Protein AF-A0A813ENT8-F1 (afdb_monomer_lite)

Structure (mmCIF, N/CA/C/O backbone):
data_AF-A0A813ENT8-F1
#
_entry.id   AF-A0A813ENT8-F1
#
loop_
_atom_site.group_PDB
_atom_site.id
_atom_site.type_symbol
_atom_site.label_atom_id
_atom_site.label_alt_id
_atom_site.label_comp_id
_atom_site.label_asym_id
_atom_site.label_entity_id
_atom_site.label_seq_id
_atom_site.pdbx_PDB_ins_code
_atom_site.Cartn_x
_atom_site.Cartn_y
_atom_site.Cartn_z
_atom_site.occupancy
_atom_site.B_iso_or_equiv
_atom_site.auth_seq_id
_atom_site.auth_comp_id
_atom_site.auth_asym_id
_atom_site.auth_atom_id
_atom_site.pdbx_PDB_model_num
ATOM 1 N N . ALA A 1 1 ? 13.286 4.209 -12.379 1.00 74.19 1 ALA A N 1
ATOM 2 C CA . ALA A 1 1 ? 12.098 4.981 -12.822 1.00 74.19 1 ALA A CA 1
ATOM 3 C C . ALA A 1 1 ? 10.956 4.932 -11.799 1.00 74.19 1 ALA A C 1
ATOM 5 O O . ALA A 1 1 ? 10.455 5.987 -11.416 1.00 74.19 1 ALA A O 1
ATOM 6 N N . ILE A 1 2 ? 10.586 3.743 -11.309 1.00 80.00 2 ILE A N 1
ATOM 7 C CA . ILE A 1 2 ? 9.548 3.552 -10.280 1.00 80.00 2 ILE A CA 1
ATOM 8 C C . ILE A 1 2 ? 9.863 4.266 -8.949 1.00 80.00 2 ILE A C 1
ATOM 10 O O . ILE A 1 2 ? 9.024 5.029 -8.482 1.00 80.00 2 ILE A O 1
ATOM 14 N N . SER A 1 3 ? 11.089 4.196 -8.416 1.00 81.56 3 SER A N 1
ATOM 15 C CA . SER A 1 3 ? 11.453 4.912 -7.169 1.00 81.56 3 SER A CA 1
ATOM 16 C C . SER A 1 3 ? 11.358 6.445 -7.280 1.00 81.56 3 SER A C 1
ATOM 18 O O . SER A 1 3 ? 11.171 7.156 -6.298 1.00 81.56 3 SER A O 1
ATOM 20 N N . ALA A 1 4 ? 11.456 7.002 -8.493 1.00 84.25 4 ALA A N 1
ATOM 21 C CA . ALA A 1 4 ? 11.207 8.430 -8.711 1.00 84.25 4 ALA A CA 1
ATOM 22 C C . ALA A 1 4 ? 9.701 8.756 -8.702 1.00 84.25 4 ALA A C 1
ATOM 24 O O . ALA A 1 4 ? 9.309 9.866 -8.343 1.00 84.25 4 ALA A O 1
ATOM 25 N N . CYS A 1 5 ? 8.854 7.802 -9.100 1.00 84.88 5 CYS A N 1
ATOM 26 C CA . CYS A 1 5 ? 7.401 7.927 -9.006 1.00 84.88 5 CYS A CA 1
ATOM 27 C C . CYS A 1 5 ? 6.928 7.798 -7.557 1.00 84.88 5 CYS A C 1
ATOM 29 O O . CYS A 1 5 ? 6.078 8.581 -7.149 1.00 84.88 5 CYS A O 1
ATOM 31 N N . GLU A 1 6 ? 7.547 6.918 -6.773 1.00 84.75 6 GLU A N 1
ATOM 32 C CA . GLU A 1 6 ? 7.376 6.828 -5.319 1.00 84.75 6 GLU A CA 1
ATOM 33 C C . GLU A 1 6 ? 7.675 8.170 -4.635 1.00 84.75 6 GLU A C 1
ATOM 35 O O . GLU A 1 6 ? 6.824 8.732 -3.944 1.00 84.75 6 GLU A O 1
ATOM 40 N N . LYS A 1 7 ? 8.858 8.756 -4.871 1.00 84.62 7 LYS A N 1
ATOM 41 C CA . LYS A 1 7 ? 9.228 10.058 -4.285 1.00 84.62 7 LYS A CA 1
ATOM 42 C C . LYS A 1 7 ? 8.289 11.186 -4.711 1.00 84.62 7 LYS A C 1
ATOM 44 O O . LYS A 1 7 ? 7.938 12.019 -3.884 1.00 84.62 7 LYS A O 1
ATOM 49 N N . GLY A 1 8 ? 7.857 11.185 -5.972 1.00 84.88 8 GLY A N 1
ATOM 50 C CA . GLY A 1 8 ? 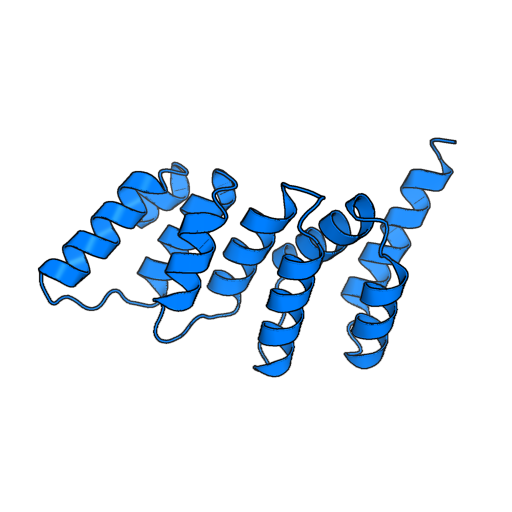6.954 12.199 -6.519 1.00 84.88 8 GLY A CA 1
ATOM 51 C C . GLY A 1 8 ? 5.459 11.947 -6.289 1.00 84.88 8 GLY A C 1
ATOM 52 O O . GLY A 1 8 ? 4.653 12.734 -6.788 1.00 84.88 8 GLY A O 1
ATOM 53 N N . GLY A 1 9 ? 5.070 10.849 -5.627 1.00 83.88 9 GLY A N 1
ATOM 54 C CA . GLY A 1 9 ? 3.664 10.442 -5.502 1.00 83.88 9 GLY A CA 1
ATOM 55 C C . GLY A 1 9 ? 2.956 10.351 -6.860 1.00 83.88 9 GLY A C 1
ATOM 56 O O . GLY A 1 9 ? 1.831 10.824 -7.013 1.00 83.88 9 GLY A O 1
ATOM 57 N N . ARG A 1 10 ? 3.645 9.853 -7.894 1.00 88.75 10 ARG A N 1
ATOM 58 C CA . ARG A 1 10 ? 3.116 9.727 -9.263 1.00 88.75 10 ARG A CA 1
ATOM 59 C C . ARG A 1 10 ? 2.589 8.314 -9.500 1.00 88.75 10 ARG A C 1
ATOM 61 O O . ARG A 1 10 ? 3.159 7.581 -10.307 1.00 88.75 10 ARG A O 1
ATOM 68 N N . TRP A 1 11 ? 1.518 7.946 -8.800 1.00 86.38 11 TRP A N 1
ATOM 69 C CA . TRP A 1 11 ? 0.930 6.603 -8.867 1.00 86.38 11 TRP A CA 1
ATOM 70 C C . TRP A 1 11 ? 0.517 6.197 -10.288 1.00 86.38 11 TRP A C 1
ATOM 72 O O . TRP A 1 11 ? 0.844 5.095 -10.700 1.00 86.38 11 TRP A O 1
ATOM 82 N N . VAL A 1 12 ? -0.077 7.103 -11.081 1.00 89.56 12 VAL A N 1
ATOM 83 C CA . VAL A 1 12 ? -0.484 6.814 -12.475 1.00 89.56 12 VAL A CA 1
ATOM 84 C C . VAL A 1 12 ? 0.708 6.326 -13.293 1.00 89.56 12 VAL A C 1
ATOM 86 O O . VAL A 1 12 ? 0.639 5.317 -13.979 1.00 89.56 12 VAL A O 1
ATOM 89 N N . ARG A 1 13 ? 1.845 7.020 -13.169 1.00 89.25 13 ARG A N 1
ATOM 90 C CA . ARG A 1 13 ? 3.070 6.654 -13.884 1.00 89.25 13 ARG A CA 1
ATOM 91 C C . ARG A 1 13 ? 3.71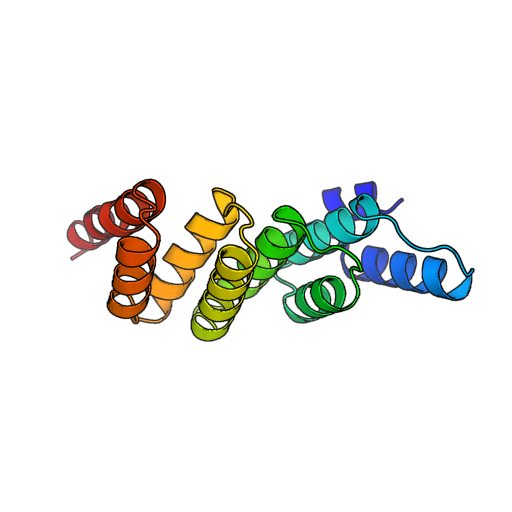2 5.393 -13.313 1.00 89.25 13 ARG A C 1
ATOM 93 O O . ARG A 1 13 ? 4.352 4.671 -14.063 1.00 89.25 13 ARG A O 1
ATOM 100 N N . ALA A 1 14 ? 3.575 5.141 -12.011 1.00 88.06 14 ALA A N 1
ATOM 101 C CA . ALA A 1 14 ? 4.035 3.895 -11.406 1.00 88.06 14 ALA A CA 1
ATOM 102 C C . ALA A 1 14 ? 3.230 2.692 -11.931 1.00 88.06 14 ALA A C 1
ATOM 104 O O . ALA A 1 14 ? 3.840 1.703 -12.319 1.00 88.06 14 ALA A O 1
ATOM 105 N N . MET A 1 15 ? 1.904 2.824 -12.043 1.00 87.31 15 MET A N 1
ATOM 106 C CA . MET A 1 15 ? 1.015 1.822 -12.642 1.00 87.31 15 MET A CA 1
ATOM 107 C C . MET A 1 15 ? 1.329 1.584 -14.118 1.00 87.31 15 MET A C 1
ATOM 109 O O . MET A 1 15 ? 1.574 0.452 -14.504 1.00 87.31 15 MET A O 1
ATOM 113 N N . SER A 1 16 ? 1.455 2.640 -14.931 1.00 89.62 16 SER A N 1
ATOM 114 C CA . SER A 1 16 ? 1.816 2.464 -16.346 1.00 89.62 16 SER A CA 1
ATOM 115 C C . SER A 1 16 ? 3.167 1.765 -16.532 1.00 89.62 16 SER A C 1
ATOM 117 O O . SER A 1 16 ? 3.348 1.029 -17.496 1.00 89.62 16 SER A O 1
ATOM 119 N N . LEU A 1 17 ? 4.122 1.989 -15.620 1.00 88.19 17 LEU A N 1
ATOM 120 C CA . LEU A 1 17 ? 5.406 1.284 -15.635 1.00 88.19 17 LEU A CA 1
ATOM 121 C C . LEU A 1 17 ? 5.263 -0.185 -15.214 1.00 88.19 17 LEU A C 1
ATOM 123 O O . LEU A 1 17 ? 5.957 -1.023 -15.778 1.00 88.19 17 LEU A O 1
ATOM 127 N N . LEU A 1 18 ? 4.390 -0.502 -14.251 1.00 86.44 18 LEU A N 1
ATOM 128 C CA . LEU A 1 18 ? 4.067 -1.886 -13.885 1.00 86.44 18 LEU A CA 1
ATOM 129 C C . LEU A 1 18 ? 3.424 -2.634 -15.055 1.00 86.44 18 LEU A C 1
ATOM 131 O O . LEU A 1 18 ? 3.874 -3.729 -15.393 1.00 86.44 18 LEU A O 1
ATOM 135 N N . ASP A 1 19 ? 2.447 -2.013 -15.716 1.00 87.69 19 ASP A N 1
ATOM 136 C CA . ASP A 1 19 ? 1.797 -2.587 -16.893 1.00 87.69 19 ASP A CA 1
ATOM 137 C C . ASP A 1 19 ? 2.821 -2.828 -18.003 1.00 87.69 19 ASP A C 1
ATOM 139 O O . ASP A 1 19 ? 2.897 -3.923 -18.553 1.00 87.69 19 ASP A O 1
ATOM 143 N N . GLU A 1 20 ? 3.659 -1.832 -18.311 1.00 89.31 20 GLU A N 1
ATOM 144 C CA . GLU A 1 20 ? 4.695 -1.946 -19.343 1.00 89.31 20 GLU A CA 1
ATOM 145 C C . GLU A 1 20 ? 5.669 -3.102 -19.067 1.00 89.31 20 GLU A C 1
ATOM 147 O O . GLU A 1 20 ? 6.064 -3.805 -20.001 1.00 89.31 20 GLU A O 1
ATOM 152 N N . LEU A 1 21 ? 6.044 -3.325 -17.803 1.00 85.50 21 LEU A N 1
ATOM 153 C CA . LEU A 1 21 ? 6.864 -4.474 -17.413 1.00 85.50 21 LEU A CA 1
ATOM 154 C C . LEU A 1 21 ? 6.135 -5.792 -17.707 1.00 85.50 21 LEU A C 1
ATOM 156 O O . LEU A 1 21 ? 6.718 -6.668 -18.350 1.00 85.50 21 LEU A O 1
ATOM 160 N N . GLY A 1 22 ? 4.849 -5.885 -17.355 1.00 82.88 22 GLY A N 1
ATOM 161 C CA . GLY A 1 22 ? 4.002 -7.036 -17.676 1.00 82.88 22 GLY A CA 1
ATOM 162 C C . GLY A 1 22 ? 3.900 -7.305 -19.182 1.00 82.88 22 GLY A C 1
ATOM 163 O O . GLY A 1 22 ? 4.141 -8.428 -19.625 1.00 82.88 22 GLY A O 1
ATOM 164 N N . TRP A 1 23 ? 3.646 -6.270 -19.991 1.00 86.19 23 TRP A N 1
ATOM 165 C CA . TRP A 1 23 ? 3.586 -6.373 -21.459 1.00 86.19 23 TRP A CA 1
ATOM 166 C C . TRP A 1 23 ? 4.911 -6.816 -22.086 1.00 86.19 23 TRP A C 1
ATOM 168 O O . TRP A 1 23 ? 4.917 -7.514 -23.099 1.00 86.19 23 TRP A O 1
ATOM 178 N N . ARG A 1 24 ? 6.044 -6.430 -21.490 1.00 88.06 24 ARG A N 1
ATOM 179 C CA . ARG A 1 24 ? 7.384 -6.849 -21.930 1.00 88.06 24 ARG A CA 1
ATOM 180 C C . ARG A 1 24 ? 7.772 -8.249 -21.438 1.00 88.06 24 ARG A C 1
ATOM 182 O O . ARG A 1 24 ? 8.884 -8.688 -21.725 1.00 88.06 24 ARG A O 1
ATOM 189 N N . GLY A 1 25 ? 6.898 -8.935 -20.697 1.00 82.75 25 GLY A N 1
ATOM 190 C CA . GLY A 1 25 ? 7.189 -10.235 -20.085 1.00 82.75 25 GLY A CA 1
ATOM 191 C C . GLY A 1 25 ? 8.226 -10.157 -18.960 1.00 82.75 25 GLY A C 1
ATOM 192 O O . GLY A 1 25 ? 8.839 -11.164 -18.612 1.00 82.75 25 GLY A O 1
ATOM 193 N N . VAL A 1 26 ? 8.456 -8.963 -18.407 1.00 85.25 26 VAL A N 1
ATOM 194 C CA . VAL A 1 26 ? 9.361 -8.750 -17.279 1.00 85.25 26 VAL A CA 1
ATOM 195 C C . VAL A 1 26 ? 8.528 -8.779 -16.009 1.00 85.25 26 VAL A C 1
ATOM 197 O O . VAL A 1 26 ? 7.720 -7.885 -15.773 1.00 85.25 26 VAL A O 1
ATOM 200 N N . HIS A 1 27 ? 8.738 -9.790 -15.171 1.00 80.38 27 HIS A N 1
ATOM 201 C CA . HIS A 1 27 ? 8.076 -9.850 -13.874 1.00 80.38 27 HIS A CA 1
ATOM 202 C C . HIS A 1 27 ? 8.616 -8.746 -12.955 1.00 80.38 27 HIS A C 1
ATOM 204 O O . HIS A 1 27 ? 9.818 -8.744 -12.666 1.00 80.38 27 HIS A O 1
ATOM 210 N N . PRO A 1 28 ? 7.767 -7.805 -12.499 1.00 82.62 28 PRO A N 1
ATOM 211 C CA . PRO A 1 28 ? 8.184 -6.814 -11.524 1.00 82.62 28 PRO A CA 1
ATOM 212 C C . PRO A 1 28 ? 8.545 -7.512 -10.214 1.00 82.62 28 PRO A C 1
ATOM 214 O O . PRO A 1 28 ? 7.857 -8.431 -9.770 1.00 82.62 28 PRO A O 1
ATOM 217 N N . ASP A 1 29 ? 9.632 -7.071 -9.592 1.00 84.56 29 ASP A N 1
ATOM 218 C CA . ASP A 1 29 ? 10.041 -7.572 -8.288 1.00 84.56 29 ASP A CA 1
ATOM 219 C C . ASP A 1 29 ? 9.209 -6.947 -7.155 1.00 84.56 29 ASP A C 1
ATOM 221 O O . ASP A 1 29 ? 8.483 -5.959 -7.326 1.00 84.56 29 ASP A O 1
ATOM 225 N N . THR A 1 30 ? 9.343 -7.506 -5.954 1.00 82.75 30 THR A N 1
ATOM 226 C CA . THR A 1 30 ? 8.659 -7.015 -4.751 1.00 82.75 30 THR A CA 1
ATOM 227 C C . THR A 1 30 ? 8.978 -5.542 -4.468 1.00 82.75 30 THR A C 1
ATOM 229 O O . THR A 1 30 ? 8.116 -4.796 -4.009 1.00 82.75 30 THR A O 1
ATOM 232 N N . ILE A 1 31 ? 10.197 -5.086 -4.784 1.00 85.00 31 ILE A N 1
ATOM 233 C CA . ILE A 1 31 ? 10.620 -3.686 -4.615 1.00 85.00 31 ILE A CA 1
ATOM 234 C C . ILE A 1 31 ? 9.821 -2.765 -5.545 1.00 85.00 31 ILE A C 1
ATOM 236 O O . ILE A 1 31 ? 9.393 -1.683 -5.137 1.00 85.00 31 ILE A O 1
ATOM 240 N N . THR A 1 32 ? 9.591 -3.194 -6.782 1.00 87.06 32 THR A N 1
ATOM 241 C CA . THR A 1 32 ? 8.852 -2.436 -7.788 1.00 87.06 32 THR A CA 1
ATOM 242 C C . THR A 1 32 ? 7.384 -2.263 -7.402 1.00 87.06 32 THR A C 1
ATOM 244 O O . THR A 1 32 ? 6.881 -1.134 -7.431 1.00 87.06 32 THR A O 1
ATOM 247 N N . TYR A 1 33 ? 6.719 -3.335 -6.961 1.00 87.31 33 TYR A N 1
ATOM 248 C CA . TYR A 1 33 ? 5.349 -3.254 -6.441 1.00 87.31 33 TYR A CA 1
ATOM 249 C C . TYR A 1 33 ? 5.262 -2.372 -5.193 1.00 87.31 33 TYR A C 1
ATOM 251 O O . TYR A 1 33 ? 4.383 -1.518 -5.097 1.00 87.31 33 TYR A O 1
ATOM 259 N N . ASN A 1 34 ? 6.223 -2.501 -4.279 1.00 87.12 34 ASN A N 1
ATOM 260 C CA . ASN A 1 34 ? 6.293 -1.689 -3.068 1.00 87.12 34 ASN A CA 1
ATOM 261 C C . ASN A 1 34 ? 6.412 -0.191 -3.355 1.00 87.12 34 ASN A C 1
ATOM 263 O O . ASN A 1 34 ? 5.662 0.614 -2.807 1.00 87.12 34 ASN A O 1
ATOM 267 N N . ALA A 1 35 ? 7.305 0.194 -4.262 1.00 89.00 35 ALA A N 1
ATOM 268 C CA . ALA A 1 35 ? 7.472 1.592 -4.640 1.00 89.00 35 ALA A CA 1
ATOM 269 C C . ALA A 1 35 ? 6.237 2.156 -5.374 1.00 89.00 35 ALA A C 1
ATOM 271 O O . ALA A 1 35 ? 5.921 3.342 -5.234 1.00 89.00 35 ALA A O 1
ATOM 272 N N . ALA A 1 36 ? 5.506 1.326 -6.127 1.00 88.44 36 ALA A N 1
ATOM 273 C CA . ALA A 1 36 ? 4.221 1.715 -6.706 1.00 88.44 36 ALA A CA 1
ATOM 274 C C . ALA A 1 36 ? 3.131 1.880 -5.631 1.00 88.44 36 ALA A C 1
ATOM 276 O O . ALA A 1 36 ? 2.404 2.877 -5.654 1.00 88.44 36 ALA A O 1
ATOM 277 N N . ALA A 1 37 ? 3.065 0.973 -4.652 1.00 87.12 37 ALA A N 1
ATOM 278 C CA . ALA A 1 37 ? 2.126 1.049 -3.534 1.00 87.12 37 ALA A CA 1
ATOM 279 C C . ALA A 1 37 ? 2.357 2.318 -2.693 1.00 87.12 37 ALA A C 1
ATOM 281 O O . ALA A 1 37 ? 1.421 3.085 -2.463 1.00 87.12 37 ALA A O 1
ATOM 282 N N . SER A 1 38 ? 3.609 2.633 -2.345 1.00 86.62 38 SER A N 1
ATOM 283 C CA . SER A 1 38 ? 3.965 3.874 -1.638 1.00 86.62 38 SER A CA 1
ATOM 284 C C . SER A 1 38 ? 3.703 5.143 -2.465 1.00 86.62 38 SER A C 1
ATOM 286 O O . SER A 1 38 ? 3.437 6.216 -1.918 1.00 86.62 38 SER A O 1
ATOM 288 N N . ALA A 1 39 ? 3.733 5.066 -3.803 1.00 88.00 39 ALA A N 1
ATOM 289 C CA . ALA A 1 39 ? 3.289 6.180 -4.645 1.00 88.00 39 ALA A CA 1
ATOM 290 C C . ALA A 1 39 ? 1.769 6.411 -4.536 1.00 88.00 39 ALA A C 1
ATOM 292 O O . ALA A 1 39 ? 1.329 7.564 -4.602 1.00 88.00 39 ALA A O 1
ATOM 293 N N . CYS A 1 40 ? 0.988 5.334 -4.383 1.00 85.88 40 CYS A N 1
ATOM 294 C CA . CYS A 1 40 ? -0.466 5.373 -4.197 1.00 85.88 40 CYS A CA 1
ATOM 295 C C . CYS A 1 40 ? -0.845 5.906 -2.813 1.00 85.88 40 CYS A C 1
ATOM 297 O O . CYS A 1 40 ? -1.735 6.751 -2.718 1.00 85.88 40 CYS A O 1
ATOM 299 N N . GLU A 1 41 ? -0.122 5.486 -1.774 1.00 84.69 41 GLU A N 1
ATOM 300 C CA . GLU A 1 41 ? -0.253 5.980 -0.398 1.00 84.69 41 GLU A CA 1
ATOM 301 C C . GLU A 1 41 ? -0.185 7.514 -0.338 1.00 84.69 41 GLU A C 1
ATOM 303 O O . GLU A 1 41 ? -1.108 8.167 0.145 1.00 84.69 41 GLU A O 1
ATOM 308 N N . LYS A 1 42 ? 0.854 8.115 -0.935 1.00 83.12 42 LYS A N 1
ATOM 309 C CA . LYS A 1 42 ? 1.074 9.577 -0.920 1.00 83.12 42 LYS A CA 1
ATOM 310 C C . LYS A 1 42 ? -0.021 10.397 -1.598 1.00 83.12 42 LYS A C 1
ATOM 312 O O . LYS A 1 42 ? -0.081 11.614 -1.424 1.00 83.12 42 LYS A O 1
ATOM 317 N N . ARG A 1 43 ? -0.831 9.762 -2.442 1.00 82.94 43 ARG A N 1
ATOM 318 C CA . ARG A 1 43 ? -1.966 10.388 -3.129 1.00 82.94 43 ARG A CA 1
ATOM 319 C C . ARG A 1 43 ? -3.302 9.832 -2.653 1.00 82.94 43 ARG A C 1
ATOM 321 O O . ARG A 1 43 ? -4.312 10.139 -3.278 1.00 82.94 43 ARG A O 1
ATOM 328 N N . SER A 1 44 ? -3.301 9.014 -1.600 1.00 80.62 44 SER A N 1
ATOM 329 C CA . SER A 1 44 ? -4.503 8.401 -1.028 1.00 80.62 44 SER A CA 1
ATOM 330 C C . SER A 1 44 ? -5.324 7.611 -2.057 1.00 80.62 44 SER A C 1
ATOM 332 O O . SER A 1 44 ? -6.547 7.536 -1.997 1.00 80.62 44 SER A O 1
ATOM 334 N N . CYS A 1 45 ? -4.650 7.034 -3.054 1.00 84.62 45 CYS A N 1
ATOM 335 C CA . CYS A 1 45 ? -5.289 6.324 -4.157 1.00 84.62 45 CYS A CA 1
ATOM 336 C C . CYS A 1 45 ? -5.465 4.849 -3.792 1.00 84.62 45 CYS A C 1
ATOM 338 O O . CYS A 1 45 ? -4.654 4.000 -4.159 1.00 84.62 45 CYS A O 1
ATOM 340 N N . TRP A 1 46 ? -6.530 4.553 -3.048 1.00 83.31 46 TRP A N 1
ATOM 341 C CA . TRP A 1 46 ? -6.793 3.220 -2.504 1.00 83.31 46 TRP A CA 1
ATOM 342 C C . TRP A 1 46 ? -7.110 2.163 -3.575 1.00 83.31 46 TRP A C 1
ATOM 344 O O . TRP A 1 46 ? -6.685 1.023 -3.429 1.00 83.31 46 TRP A O 1
ATOM 354 N N . LEU A 1 47 ? -7.806 2.524 -4.662 1.00 86.94 47 LEU A N 1
ATOM 355 C CA . LEU A 1 47 ? -8.148 1.591 -5.749 1.00 86.94 47 LEU A CA 1
ATOM 356 C C . LEU A 1 47 ? -6.893 0.978 -6.401 1.00 86.94 47 LEU A C 1
ATOM 358 O O . LEU A 1 47 ? -6.743 -0.241 -6.332 1.00 86.94 47 LEU A O 1
ATOM 362 N N . PRO A 1 48 ? -5.953 1.785 -6.938 1.00 86.31 48 PRO A N 1
ATOM 363 C CA . PRO A 1 48 ? -4.689 1.262 -7.455 1.00 86.31 48 PRO A CA 1
ATOM 364 C C . PRO A 1 48 ? -3.854 0.533 -6.397 1.00 86.31 48 PRO A C 1
ATOM 366 O O . PRO A 1 48 ? -3.169 -0.431 -6.716 1.00 86.31 48 PRO A O 1
ATOM 369 N N . ALA A 1 49 ? -3.904 0.964 -5.131 1.00 85.88 49 ALA A N 1
ATOM 370 C CA . ALA A 1 49 ? -3.156 0.306 -4.061 1.00 85.88 49 ALA A CA 1
ATOM 371 C C . ALA A 1 49 ? -3.664 -1.122 -3.784 1.00 85.88 49 ALA A C 1
ATOM 373 O O . ALA A 1 49 ? -2.858 -2.029 -3.587 1.00 85.88 49 ALA A O 1
ATOM 374 N N . LEU A 1 50 ? -4.985 -1.337 -3.806 1.00 85.69 50 LEU A N 1
ATOM 375 C CA . LEU A 1 50 ? -5.586 -2.671 -3.683 1.00 85.69 50 LEU A CA 1
ATOM 376 C C . LEU A 1 50 ? -5.288 -3.545 -4.898 1.00 85.69 50 LEU A C 1
ATOM 378 O O . LEU A 1 50 ? -5.024 -4.737 -4.754 1.00 85.69 50 LEU A O 1
ATOM 382 N N . GLU A 1 51 ? -5.308 -2.951 -6.088 1.00 87.44 51 GLU A N 1
ATOM 383 C CA . GLU A 1 51 ? -4.957 -3.648 -7.318 1.00 87.44 51 GLU A CA 1
ATOM 384 C C . GLU A 1 51 ? -3.502 -4.134 -7.273 1.00 87.44 51 GLU A C 1
ATOM 386 O O . GLU A 1 51 ? -3.255 -5.324 -7.462 1.00 87.44 51 GLU A O 1
ATOM 391 N N . ILE A 1 52 ? -2.560 -3.265 -6.889 1.00 86.00 52 ILE A N 1
ATOM 392 C CA . ILE A 1 52 ? -1.155 -3.632 -6.652 1.00 86.00 52 ILE A CA 1
ATOM 393 C C . ILE A 1 52 ? -1.043 -4.764 -5.628 1.00 86.00 52 ILE A C 1
ATOM 395 O O . ILE A 1 52 ? -0.294 -5.711 -5.849 1.00 86.00 52 ILE A O 1
ATOM 399 N N . LEU A 1 53 ? -1.800 -4.695 -4.531 1.00 85.19 53 LEU A N 1
ATOM 400 C CA . LEU A 1 53 ? -1.784 -5.723 -3.492 1.00 85.19 53 LEU A CA 1
ATOM 401 C C . LEU A 1 53 ? -2.288 -7.081 -4.002 1.00 85.19 53 LEU A C 1
ATOM 403 O O . LEU A 1 53 ? -1.766 -8.111 -3.590 1.00 85.19 53 LEU A O 1
ATOM 407 N N . SER A 1 54 ? -3.263 -7.086 -4.915 1.00 85.25 54 SER A N 1
ATOM 408 C CA . SER A 1 54 ? -3.781 -8.311 -5.541 1.00 85.25 54 SER A CA 1
ATOM 409 C C . SER A 1 54 ? -2.869 -8.881 -6.632 1.00 85.25 54 SER A C 1
ATOM 411 O O . SER A 1 54 ? -2.855 -10.091 -6.846 1.00 85.25 54 SER A O 1
ATOM 413 N N . GLN A 1 55 ? -2.117 -8.019 -7.322 1.00 83.12 55 GLN A N 1
ATOM 414 C CA . GLN A 1 55 ? -1.206 -8.410 -8.399 1.00 83.12 55 GLN A CA 1
ATOM 415 C C . GLN A 1 55 ? 0.195 -8.777 -7.896 1.00 83.12 55 GLN A C 1
ATOM 417 O O . GLN A 1 55 ? 0.935 -9.462 -8.601 1.00 83.12 55 GLN A O 1
ATOM 422 N N . ALA A 1 56 ? 0.580 -8.319 -6.704 1.00 81.12 56 ALA A N 1
ATOM 423 C CA . ALA A 1 56 ? 1.869 -8.642 -6.116 1.00 81.12 56 ALA A CA 1
ATOM 424 C C . ALA A 1 56 ? 1.937 -10.154 -5.811 1.00 81.12 56 ALA A C 1
ATOM 426 O O . ALA A 1 56 ? 1.111 -10.652 -5.047 1.00 81.12 56 ALA A O 1
ATOM 427 N N . PRO A 1 57 ? 2.919 -10.895 -6.361 1.00 72.81 57 PRO A N 1
ATOM 428 C CA . PRO A 1 57 ? 3.033 -12.338 -6.134 1.00 72.81 57 PRO A CA 1
ATOM 429 C C . PRO A 1 57 ? 3.405 -12.673 -4.681 1.00 72.81 57 PRO A C 1
ATOM 431 O O . PRO A 1 57 ? 3.021 -13.721 -4.172 1.00 72.81 57 PRO A O 1
ATOM 434 N N . GLU A 1 58 ? 4.114 -11.764 -4.005 1.00 76.25 58 GLU A N 1
ATOM 435 C CA . GLU A 1 58 ? 4.463 -11.853 -2.586 1.00 76.25 58 GLU A CA 1
ATOM 436 C C . GLU A 1 58 ? 4.247 -10.484 -1.919 1.00 76.25 58 GLU A C 1
ATOM 438 O O . GLU A 1 58 ? 5.198 -9.705 -1.772 1.00 76.25 58 GLU A O 1
ATOM 443 N N . PRO A 1 59 ? 2.998 -10.137 -1.553 1.00 78.69 59 PRO A N 1
ATOM 444 C CA . PRO A 1 59 ? 2.733 -8.893 -0.850 1.00 78.69 59 PRO A CA 1
ATOM 445 C C . PRO A 1 59 ? 3.387 -8.977 0.527 1.00 78.69 59 PRO A C 1
ATOM 447 O O . PRO A 1 59 ? 3.110 -9.891 1.298 1.00 78.69 59 PRO A O 1
ATOM 450 N N . ASN A 1 60 ? 4.274 -8.036 0.837 1.00 83.06 60 ASN A N 1
ATOM 451 C CA . ASN A 1 60 ? 4.941 -7.985 2.135 1.00 83.06 60 ASN A CA 1
ATOM 452 C C . ASN A 1 60 ? 4.273 -6.958 3.054 1.00 83.06 60 ASN A C 1
ATOM 454 O O . ASN A 1 60 ? 3.337 -6.253 2.666 1.00 83.06 60 ASN A O 1
ATOM 458 N N . SER A 1 61 ? 4.767 -6.856 4.289 1.00 82.19 61 SER A N 1
ATOM 459 C CA . SER A 1 61 ? 4.246 -5.911 5.282 1.00 82.19 61 SER A CA 1
ATOM 460 C C . SER A 1 61 ? 4.205 -4.467 4.771 1.00 82.19 61 SER A C 1
ATOM 462 O O . SER A 1 61 ? 3.310 -3.718 5.153 1.00 82.19 61 SER A O 1
ATOM 464 N N . LEU A 1 62 ? 5.110 -4.076 3.865 1.00 83.75 62 LEU A N 1
ATOM 465 C CA . LEU A 1 62 ? 5.117 -2.742 3.266 1.00 83.75 62 LEU A CA 1
ATOM 466 C C . LEU A 1 62 ? 4.001 -2.564 2.225 1.00 83.75 62 LEU A C 1
ATOM 468 O O . LEU A 1 62 ? 3.342 -1.526 2.225 1.00 83.75 62 LEU A O 1
ATOM 472 N N . THR A 1 63 ? 3.756 -3.563 1.367 1.00 84.56 63 THR A N 1
ATOM 473 C CA . THR A 1 63 ? 2.657 -3.518 0.386 1.00 84.56 63 THR A CA 1
ATOM 474 C C . THR A 1 63 ? 1.307 -3.382 1.095 1.00 84.56 63 THR A C 1
ATOM 476 O O . THR A 1 63 ? 0.490 -2.537 0.725 1.00 84.56 63 THR A O 1
ATOM 479 N N . PHE A 1 64 ? 1.103 -4.165 2.162 1.00 84.62 64 PHE A N 1
ATOM 480 C CA . PHE A 1 64 ? -0.084 -4.065 3.015 1.00 84.62 64 PHE A CA 1
ATOM 481 C C . PHE A 1 64 ? -0.168 -2.715 3.726 1.00 84.62 64 PHE A C 1
ATOM 483 O O . PHE A 1 64 ? -1.229 -2.095 3.708 1.00 84.62 64 PHE A O 1
ATOM 490 N N . ALA A 1 65 ? 0.931 -2.226 4.305 1.00 86.00 65 ALA A N 1
ATOM 491 C CA . ALA A 1 65 ? 0.947 -0.942 5.001 1.00 86.00 65 ALA A CA 1
ATOM 492 C C . ALA A 1 65 ? 0.551 0.224 4.088 1.00 86.00 65 ALA A C 1
ATOM 494 O O . ALA A 1 65 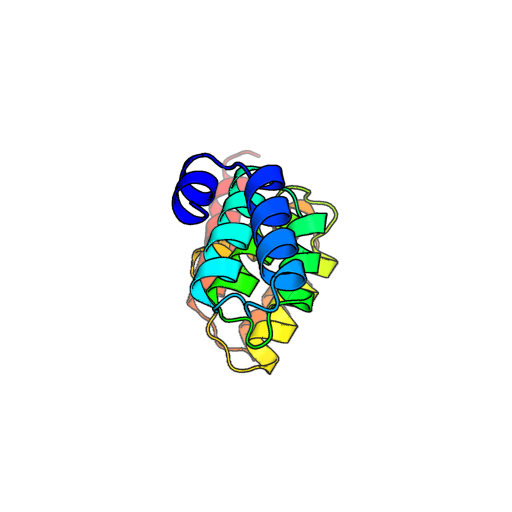? -0.301 1.026 4.465 1.00 86.00 65 ALA A O 1
ATOM 495 N N . ALA A 1 66 ? 1.099 0.278 2.872 1.00 86.31 66 ALA A N 1
ATOM 496 C CA . ALA A 1 66 ? 0.771 1.314 1.899 1.00 86.31 66 ALA A CA 1
ATOM 497 C C . ALA A 1 66 ? -0.703 1.249 1.451 1.00 86.31 66 ALA A C 1
ATOM 499 O O . ALA A 1 66 ? -1.351 2.287 1.304 1.00 86.31 66 ALA A O 1
ATOM 500 N N . ALA A 1 67 ? -1.262 0.044 1.280 1.00 86.69 67 ALA A N 1
ATOM 501 C CA . ALA A 1 67 ? -2.680 -0.132 0.961 1.00 86.69 67 ALA A CA 1
ATOM 502 C C . ALA A 1 67 ? -3.593 0.294 2.125 1.00 86.69 67 ALA A C 1
ATOM 504 O O . ALA A 1 67 ? -4.545 1.045 1.917 1.00 86.69 67 ALA A O 1
ATOM 505 N N . ILE A 1 68 ? -3.272 -0.122 3.353 1.00 84.62 68 ILE A N 1
ATOM 506 C CA . ILE A 1 68 ? -3.981 0.260 4.586 1.00 84.62 68 ILE A CA 1
ATOM 507 C C . ILE A 1 68 ? -3.962 1.785 4.762 1.00 84.62 68 ILE A C 1
ATOM 509 O O . ILE A 1 68 ? -5.013 2.384 4.992 1.00 84.62 68 ILE A O 1
ATOM 513 N N . ALA A 1 69 ? -2.800 2.418 4.590 1.00 84.31 69 ALA A N 1
ATOM 514 C CA . ALA A 1 69 ? -2.635 3.866 4.691 1.00 84.31 69 ALA A CA 1
ATOM 515 C C . ALA A 1 69 ? -3.366 4.629 3.572 1.00 84.31 69 ALA A C 1
ATOM 517 O O . ALA A 1 69 ? -3.951 5.683 3.817 1.00 84.31 69 ALA A O 1
ATOM 518 N N . ALA A 1 70 ? -3.411 4.094 2.347 1.00 84.62 70 ALA A N 1
ATOM 519 C CA . ALA A 1 70 ? -4.210 4.692 1.280 1.00 84.62 70 ALA A CA 1
ATOM 520 C C . ALA A 1 70 ? -5.717 4.650 1.606 1.00 84.62 70 ALA A C 1
ATOM 522 O O . ALA A 1 70 ? -6.422 5.632 1.370 1.00 84.62 70 ALA A O 1
ATOM 523 N N . VAL A 1 71 ? -6.206 3.540 2.177 1.00 83.25 71 VAL A N 1
ATOM 524 C CA . VAL A 1 71 ? -7.627 3.336 2.517 1.00 83.25 71 VAL A CA 1
ATOM 525 C C . VAL A 1 71 ? -8.046 4.120 3.771 1.00 83.25 71 VAL A C 1
ATOM 527 O O . VAL A 1 71 ? -9.190 4.571 3.839 1.00 83.25 71 VAL A O 1
ATOM 530 N N . SER A 1 72 ? -7.153 4.320 4.748 1.00 77.25 72 SER A N 1
ATOM 531 C CA . SER A 1 72 ? -7.476 4.982 6.027 1.00 77.25 72 SER A CA 1
ATOM 532 C C . SER A 1 72 ? -7.828 6.467 5.897 1.00 77.25 72 SER A C 1
ATOM 534 O O . SER A 1 72 ? -8.499 7.028 6.767 1.00 77.25 72 SER A O 1
ATOM 536 N N . THR A 1 73 ? -7.409 7.106 4.803 1.00 74.12 73 THR A N 1
ATOM 537 C CA . THR A 1 73 ? -7.658 8.532 4.549 1.00 74.12 73 THR A CA 1
ATOM 538 C C . THR A 1 73 ? -9.146 8.872 4.438 1.00 74.12 73 THR A C 1
ATOM 540 O O . THR A 1 73 ? -9.587 9.907 4.947 1.00 74.12 73 THR A O 1
ATOM 543 N N . GLU A 1 74 ? -9.947 7.971 3.866 1.00 70.12 74 GLU A N 1
ATOM 544 C CA . GLU A 1 74 ? -11.405 8.066 3.838 1.00 70.12 74 GLU A CA 1
ATOM 545 C C . GLU A 1 74 ? -11.985 7.322 5.0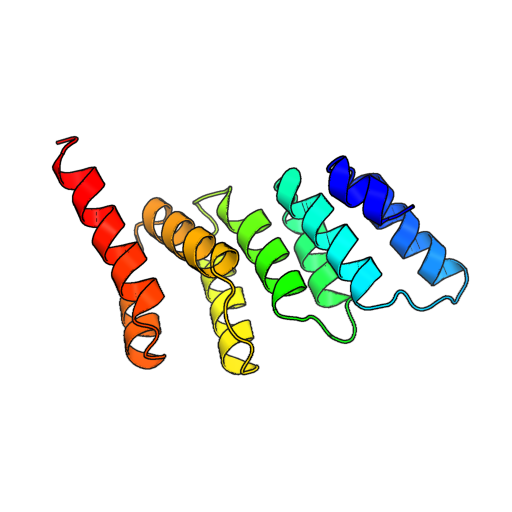54 1.00 70.12 74 GLU A C 1
ATOM 547 O O . GLU A 1 74 ? -12.200 6.110 5.027 1.00 70.12 74 GLU A O 1
ATOM 552 N N . GLY A 1 75 ? -12.281 8.055 6.135 1.00 62.34 75 GLY A N 1
ATOM 553 C CA . GLY A 1 75 ? -12.693 7.491 7.436 1.00 62.34 75 GLY A CA 1
ATOM 554 C C . GLY A 1 75 ? -13.931 6.578 7.429 1.00 62.34 75 GLY A C 1
ATOM 555 O O . GLY A 1 75 ? -14.177 5.853 8.390 1.00 62.34 75 GLY A O 1
ATOM 556 N N . HIS A 1 76 ? -14.702 6.554 6.342 1.00 69.12 76 HIS A N 1
ATOM 557 C CA . HIS A 1 76 ? -15.854 5.664 6.178 1.00 69.12 76 HIS A CA 1
ATOM 558 C C . HIS A 1 76 ? -15.465 4.213 5.838 1.00 69.12 76 HIS A C 1
ATOM 560 O O . HIS A 1 76 ? -16.311 3.324 5.916 1.00 69.12 76 HIS A O 1
ATOM 566 N N . ARG A 1 77 ? -14.200 3.946 5.483 1.00 78.50 77 ARG A N 1
ATOM 567 C CA . ARG A 1 77 ? -13.724 2.633 5.002 1.00 78.50 77 ARG A CA 1
ATOM 568 C C . ARG A 1 77 ? -12.970 1.814 6.048 1.00 78.50 77 ARG A C 1
ATOM 570 O O . ARG A 1 77 ? -12.204 0.919 5.700 1.00 78.50 77 ARG A O 1
ATOM 577 N N . TRP A 1 78 ? -13.212 2.073 7.328 1.00 78.19 78 TRP A N 1
ATOM 578 C CA . TRP A 1 78 ? -12.580 1.362 8.445 1.00 78.19 78 TRP A CA 1
ATOM 579 C C . TRP A 1 78 ? -12.734 -0.167 8.363 1.00 78.19 78 TRP A C 1
ATOM 581 O O . TRP A 1 78 ? -11.813 -0.890 8.723 1.00 78.19 78 TRP A O 1
ATOM 591 N N . ALA A 1 79 ? -13.848 -0.677 7.824 1.00 81.50 79 ALA A N 1
ATOM 592 C CA . ALA A 1 79 ? -14.072 -2.117 7.683 1.00 81.50 79 ALA A CA 1
ATOM 593 C C . ALA A 1 79 ? -13.067 -2.783 6.725 1.00 81.50 79 ALA A C 1
ATOM 595 O O . ALA A 1 79 ? -12.587 -3.880 7.001 1.00 81.50 79 ALA A O 1
ATOM 596 N N . LEU A 1 80 ? -12.705 -2.107 5.627 1.00 83.50 80 LEU A N 1
ATOM 597 C CA . LEU A 1 80 ? -11.680 -2.590 4.695 1.00 83.50 80 LEU A CA 1
ATOM 598 C C . LEU A 1 80 ? -10.286 -2.519 5.319 1.00 83.50 80 LEU A C 1
ATOM 600 O O . LEU A 1 80 ? -9.502 -3.446 5.154 1.00 83.50 80 LEU A O 1
ATOM 604 N N . VAL A 1 81 ? -9.999 -1.451 6.068 1.00 82.88 81 VAL A N 1
ATOM 605 C CA . VAL A 1 81 ? -8.731 -1.282 6.796 1.00 82.88 81 VAL A CA 1
ATOM 606 C C . VAL A 1 81 ? -8.535 -2.414 7.809 1.00 82.88 81 VAL A C 1
ATOM 608 O O . VAL A 1 81 ? -7.492 -3.063 7.808 1.00 82.88 81 VAL A O 1
ATOM 611 N N . LEU A 1 82 ? -9.563 -2.715 8.609 1.00 79.00 82 LEU A N 1
ATOM 612 C CA . LEU A 1 82 ? -9.555 -3.844 9.540 1.00 79.00 82 LEU A CA 1
ATOM 613 C C . LEU A 1 82 ? -9.435 -5.182 8.811 1.00 79.00 82 LEU A C 1
ATOM 615 O O . LEU A 1 82 ? -8.638 -6.018 9.221 1.00 79.00 82 LEU A O 1
ATOM 619 N N . GLY A 1 83 ? -10.176 -5.374 7.716 1.00 83.62 83 GLY A N 1
ATOM 620 C CA . GLY A 1 83 ? -10.067 -6.570 6.882 1.00 83.62 83 GLY A CA 1
ATOM 621 C C . GLY A 1 83 ? -8.628 -6.809 6.422 1.00 83.62 83 GLY A C 1
ATOM 622 O O . GLY A 1 83 ? -8.071 -7.871 6.681 1.00 83.62 83 GLY A O 1
ATOM 623 N N . LEU A 1 84 ? -7.981 -5.791 5.851 1.00 84.19 84 LEU A N 1
ATOM 624 C CA . LEU A 1 84 ? -6.583 -5.873 5.423 1.00 84.19 84 LEU A CA 1
ATOM 625 C C . LEU A 1 84 ? -5.628 -6.140 6.593 1.00 84.19 84 LEU A C 1
ATOM 627 O O . LEU A 1 84 ? -4.759 -7.007 6.490 1.00 84.19 84 LEU A O 1
ATOM 631 N N . LEU A 1 85 ? -5.813 -5.460 7.727 1.00 80.56 85 LEU A N 1
ATOM 632 C CA . LEU A 1 85 ? -4.990 -5.669 8.918 1.00 80.56 85 LEU A CA 1
ATOM 633 C C . LEU A 1 85 ? -5.127 -7.104 9.454 1.00 80.56 85 LEU A C 1
ATOM 635 O O . LEU A 1 85 ? -4.124 -7.759 9.728 1.00 80.56 85 LEU A O 1
ATOM 639 N N . THR A 1 86 ? -6.354 -7.627 9.539 1.00 80.00 86 THR A N 1
ATOM 640 C CA . THR A 1 86 ? -6.598 -9.012 9.970 1.00 80.00 86 THR A CA 1
ATOM 641 C C . THR A 1 86 ? -5.996 -10.026 9.005 1.00 80.00 86 THR A C 1
ATOM 643 O O . THR A 1 86 ? -5.403 -11.002 9.459 1.00 80.00 86 THR A O 1
ATOM 646 N N . THR A 1 87 ? -6.059 -9.780 7.690 1.00 84.06 87 THR A N 1
ATOM 647 C CA . THR A 1 87 ? -5.394 -10.651 6.710 1.00 84.06 87 THR A CA 1
ATOM 648 C C . THR A 1 87 ? -3.877 -10.630 6.872 1.00 84.06 87 THR A C 1
ATOM 650 O O . THR A 1 87 ? -3.255 -11.688 6.869 1.00 84.06 87 THR A O 1
ATOM 653 N N . MET A 1 88 ? -3.277 -9.461 7.110 1.00 82.44 88 MET A N 1
ATOM 654 C CA . MET A 1 88 ? -1.836 -9.331 7.334 1.00 82.44 88 MET A CA 1
ATOM 655 C C . MET A 1 88 ? -1.389 -10.080 8.604 1.00 82.44 88 MET A C 1
ATOM 657 O O . MET A 1 88 ? -0.400 -10.814 8.571 1.00 82.44 88 MET A O 1
ATOM 661 N N . ILE A 1 89 ? -2.159 -9.973 9.692 1.00 76.38 89 ILE A N 1
ATOM 662 C CA . ILE A 1 89 ? -1.909 -10.704 10.947 1.00 76.38 89 ILE A CA 1
ATOM 663 C C . ILE A 1 89 ? -2.102 -12.217 10.752 1.00 76.38 89 ILE A C 1
ATOM 665 O O . ILE A 1 89 ? -1.278 -13.010 11.210 1.00 76.38 89 ILE A O 1
ATOM 669 N N . GLY A 1 90 ? -3.149 -12.633 10.031 1.00 76.38 90 GLY A N 1
ATOM 670 C CA . GLY A 1 90 ? -3.415 -14.040 9.710 1.00 76.38 90 GLY A CA 1
ATOM 671 C C . GLY A 1 90 ? -2.307 -14.684 8.872 1.00 76.38 90 GLY A C 1
ATOM 672 O O . GLY A 1 90 ? -1.982 -15.855 9.066 1.00 76.38 90 GLY A O 1
ATOM 673 N N . LEU A 1 91 ? -1.655 -13.898 8.012 1.00 81.12 91 LEU A N 1
ATOM 674 C CA . LEU A 1 91 ? -0.468 -14.296 7.247 1.00 81.12 91 LEU A CA 1
ATOM 675 C C . LEU A 1 91 ? 0.837 -14.250 8.070 1.00 81.12 91 LEU A C 1
ATOM 677 O O . LEU A 1 91 ? 1.918 -14.441 7.517 1.00 81.12 91 LEU A O 1
ATOM 681 N N . ARG A 1 92 ? 0.755 -14.015 9.390 1.00 77.06 92 ARG A N 1
ATOM 682 C CA . ARG A 1 92 ? 1.890 -13.841 10.317 1.00 77.06 92 ARG A CA 1
ATOM 683 C C . ARG A 1 92 ? 2.868 -12.736 9.912 1.00 77.06 92 ARG A C 1
ATOM 685 O O . ARG A 1 92 ? 4.046 -12.780 10.272 1.00 77.06 92 ARG A O 1
ATOM 692 N N . MET A 1 93 ? 2.388 -11.729 9.189 1.00 77.12 93 MET A N 1
ATOM 693 C CA . MET A 1 93 ? 3.183 -10.553 8.856 1.00 77.12 93 MET A CA 1
ATOM 694 C C . MET A 1 93 ? 3.070 -9.520 9.976 1.00 77.12 93 MET A C 1
ATOM 696 O O . MET A 1 93 ? 1.985 -9.277 10.501 1.00 77.12 93 MET A O 1
ATOM 700 N N . GLN A 1 94 ? 4.196 -8.915 10.357 1.00 70.25 94 GLN A N 1
ATOM 701 C CA . GLN A 1 94 ? 4.198 -7.894 11.402 1.00 70.25 94 GLN A CA 1
ATOM 702 C C . GLN A 1 94 ? 3.608 -6.580 10.872 1.00 70.25 94 GLN A C 1
ATOM 704 O O . GLN A 1 94 ? 4.099 -6.077 9.852 1.00 70.25 94 GLN A O 1
ATOM 709 N N . PRO A 1 95 ? 2.606 -5.999 11.560 1.00 71.25 95 PRO A N 1
ATOM 710 C CA . PRO A 1 95 ? 2.154 -4.648 11.278 1.00 71.25 95 PRO A CA 1
ATOM 711 C C . PRO A 1 95 ? 3.291 -3.651 11.447 1.00 71.25 95 PRO A C 1
ATOM 713 O O . PRO A 1 95 ? 3.987 -3.633 12.461 1.00 71.25 95 PRO A O 1
ATOM 716 N N . THR A 1 96 ? 3.483 -2.800 10.446 1.00 78.06 96 THR A N 1
ATOM 717 C CA . THR A 1 96 ? 4.374 -1.650 10.584 1.00 78.06 96 THR A CA 1
ATOM 718 C C . THR A 1 96 ? 3.689 -0.569 11.418 1.00 78.06 96 THR A C 1
ATOM 720 O O . THR A 1 96 ? 2.457 -0.485 11.445 1.00 78.06 96 THR A O 1
ATOM 723 N N . ALA A 1 97 ? 4.477 0.300 12.057 1.00 74.12 97 ALA A N 1
ATOM 724 C CA . ALA A 1 97 ? 3.957 1.423 12.841 1.00 74.12 97 ALA A CA 1
ATOM 725 C C . ALA A 1 97 ? 2.962 2.293 12.045 1.00 74.12 97 ALA A C 1
ATOM 727 O O . ALA A 1 97 ? 1.950 2.730 12.594 1.00 74.12 97 ALA A O 1
ATOM 728 N N . ASP A 1 98 ? 3.202 2.466 10.742 1.00 75.19 98 ASP A N 1
ATOM 729 C CA . ASP A 1 98 ? 2.332 3.235 9.848 1.00 75.19 98 ASP A CA 1
ATOM 730 C C . ASP A 1 98 ? 0.982 2.542 9.623 1.00 75.19 98 ASP A C 1
ATOM 732 O O . ASP A 1 98 ? -0.066 3.166 9.781 1.00 75.19 98 ASP A O 1
ATOM 736 N N . SER A 1 99 ? 0.984 1.231 9.338 1.00 73.88 99 SER A N 1
ATOM 737 C CA . SER A 1 99 ? -0.250 0.443 9.171 1.00 73.88 99 SER A CA 1
ATOM 738 C C . SER A 1 99 ? -1.099 0.419 10.447 1.00 73.88 99 SER A C 1
ATOM 740 O O . SER A 1 99 ? -2.330 0.510 10.403 1.00 73.88 99 SER A O 1
ATOM 742 N N . SER A 1 100 ? -0.419 0.369 11.591 1.00 72.38 100 SER A N 1
ATOM 743 C CA . SER A 1 100 ? -0.998 0.384 12.925 1.00 72.38 100 SER A CA 1
ATOM 744 C C . SER A 1 100 ? -1.666 1.722 13.249 1.00 72.38 100 SER A C 1
ATOM 746 O O . SER A 1 100 ? -2.825 1.761 13.668 1.00 72.38 100 SER A O 1
ATOM 748 N N . SER A 1 101 ? -0.962 2.825 12.987 1.00 76.81 101 SER A N 1
ATOM 749 C CA . SER A 1 101 ? -1.475 4.188 13.160 1.00 76.81 101 SER A CA 1
ATOM 750 C C . SER A 1 101 ? -2.664 4.473 12.233 1.00 76.81 101 SER A C 1
ATOM 752 O O . SER A 1 101 ? -3.718 4.921 12.685 1.00 76.81 101 SER A O 1
ATOM 754 N N . ALA A 1 102 ? -2.540 4.118 10.950 1.00 78.75 102 ALA A N 1
ATOM 755 C CA . ALA A 1 102 ? -3.595 4.278 9.950 1.00 78.75 102 ALA A CA 1
ATOM 756 C C . ALA A 1 102 ? -4.874 3.505 10.318 1.00 78.75 102 ALA A C 1
ATOM 758 O O . ALA A 1 102 ? -5.988 4.004 10.136 1.00 78.75 102 ALA A O 1
ATOM 759 N N . SER A 1 103 ? -4.720 2.302 10.877 1.00 75.88 103 SER A N 1
ATOM 760 C CA . SER A 1 103 ? -5.845 1.488 11.350 1.00 75.88 103 SER A CA 1
ATOM 761 C C . SER A 1 103 ? -6.543 2.102 12.561 1.00 75.88 103 SER A C 1
ATOM 763 O O . SER A 1 103 ? -7.776 2.123 12.608 1.00 75.88 103 SER A O 1
ATOM 765 N N . ALA A 1 104 ? -5.776 2.648 13.508 1.00 75.00 104 ALA A N 1
ATOM 766 C CA . ALA A 1 104 ? -6.320 3.354 14.664 1.00 75.00 104 ALA A CA 1
ATOM 767 C C . ALA A 1 104 ? -7.123 4.598 14.242 1.00 75.00 104 ALA A C 1
ATOM 769 O O . ALA A 1 104 ? -8.267 4.760 14.670 1.00 75.00 104 ALA A O 1
ATOM 770 N N . GLU A 1 105 ? -6.572 5.419 13.342 1.00 75.06 105 GLU A N 1
ATOM 771 C CA . GLU A 1 105 ? -7.228 6.635 12.846 1.00 75.06 105 GLU A CA 1
ATOM 772 C C . GLU A 1 105 ? -8.532 6.325 12.089 1.00 75.06 105 GLU A C 1
ATOM 774 O O . GLU A 1 105 ? -9.562 6.976 12.302 1.00 75.06 105 GLU A O 1
ATOM 779 N N . ALA A 1 106 ? -8.527 5.298 11.232 1.00 76.75 106 ALA A N 1
ATOM 780 C CA . ALA A 1 106 ? -9.726 4.882 10.506 1.00 76.75 106 ALA A CA 1
ATOM 781 C C . ALA A 1 106 ? -10.833 4.402 11.462 1.00 76.75 106 ALA A C 1
ATOM 783 O O . ALA A 1 106 ? -12.000 4.765 11.292 1.00 76.75 106 ALA A O 1
ATOM 784 N N . CYS A 1 107 ? -10.482 3.633 12.498 1.00 73.25 107 CYS A N 1
ATOM 785 C CA . CYS A 1 107 ? -11.446 3.152 13.495 1.00 73.25 107 CYS A CA 1
ATOM 786 C C . CYS A 1 107 ? -11.984 4.277 14.389 1.00 73.25 107 CYS A C 1
ATOM 788 O O . CYS A 1 107 ? -13.143 4.224 14.812 1.00 73.25 107 CYS A O 1
ATOM 790 N N . GLU A 1 108 ? -11.174 5.307 14.642 1.00 74.75 108 GLU A N 1
ATOM 791 C CA . GLU A 1 108 ? -11.590 6.513 15.353 1.00 74.75 108 GLU A CA 1
ATOM 792 C C . GLU A 1 108 ? -12.677 7.267 14.574 1.00 74.75 108 GLU A C 1
ATOM 794 O O . GLU A 1 108 ? -13.749 7.555 15.114 1.00 74.75 108 GLU A O 1
ATOM 799 N N . LYS A 1 109 ? -12.430 7.512 13.281 1.00 71.31 109 LYS A N 1
ATOM 800 C CA . LYS A 1 109 ? -13.372 8.188 12.374 1.00 71.31 109 LYS A CA 1
ATOM 801 C C . LYS A 1 109 ? -14.632 7.358 12.107 1.00 71.31 109 LYS A C 1
ATOM 803 O O . LYS A 1 109 ? -15.706 7.922 11.918 1.00 71.31 109 LYS A O 1
ATOM 808 N N . GLY A 1 110 ? -14.507 6.030 12.111 1.00 69.62 110 GLY A N 1
ATOM 809 C CA . GLY A 1 110 ? -15.608 5.088 11.901 1.00 69.62 110 GLY A CA 1
ATOM 810 C C . GLY A 1 110 ? -16.501 4.841 13.122 1.00 69.62 110 GLY A C 1
ATOM 811 O O . GLY A 1 110 ? -17.526 4.177 12.987 1.00 69.62 110 GLY A O 1
ATOM 812 N N . GLY A 1 111 ? -16.127 5.326 14.313 1.00 69.94 111 GLY A N 1
ATOM 813 C CA . GLY A 1 111 ? -16.878 5.110 15.559 1.00 69.94 111 GLY A CA 1
ATOM 814 C C . GLY A 1 111 ? -16.860 3.665 16.083 1.00 69.94 111 GLY A C 1
ATOM 815 O O . GLY A 1 111 ? -17.508 3.363 17.081 1.00 69.94 111 GLY A O 1
ATOM 816 N N . GLN A 1 112 ? -16.100 2.771 15.450 1.00 67.75 112 GLN A N 1
ATOM 817 C CA . GLN A 1 112 ? -16.061 1.332 15.737 1.00 67.75 112 GLN A CA 1
ATOM 818 C C . GLN A 1 112 ? -14.776 0.963 16.487 1.00 67.75 112 GLN A C 1
ATOM 820 O O . GLN A 1 112 ? -13.985 0.123 16.063 1.00 67.75 112 GLN A O 1
ATOM 825 N N . ARG A 1 113 ? -14.560 1.631 17.628 1.00 63.38 113 ARG A N 1
ATOM 826 C CA . ARG A 1 113 ? -13.351 1.480 18.461 1.00 63.38 113 ARG A CA 1
ATOM 827 C C . ARG A 1 113 ? -13.296 0.144 19.213 1.00 63.38 113 ARG A C 1
ATOM 829 O O . ARG A 1 113 ? -12.225 -0.436 19.353 1.00 63.38 113 ARG A O 1
ATOM 836 N N . HIS A 1 114 ? -14.445 -0.367 19.657 1.00 63.66 114 HIS A N 1
ATOM 837 C CA . HIS A 1 114 ? -14.523 -1.616 20.428 1.00 63.66 114 HIS A CA 1
ATOM 838 C C . HIS A 1 114 ? -14.061 -2.838 19.623 1.00 63.66 114 HIS A C 1
ATOM 840 O O . HIS A 1 114 ? -13.347 -3.685 20.153 1.00 63.66 114 HIS A O 1
ATOM 846 N N . SER A 1 115 ? -14.414 -2.902 18.337 1.00 66.31 115 SER A N 1
ATOM 847 C CA . SER A 1 115 ? -14.031 -4.011 17.458 1.00 66.31 115 SER A CA 1
ATOM 848 C C . SER A 1 115 ? -12.519 -4.074 17.243 1.00 66.31 115 SER A C 1
ATOM 850 O O . SER A 1 115 ? -11.950 -5.159 17.291 1.00 66.31 115 SER A O 1
ATOM 852 N N . LEU A 1 116 ? -11.858 -2.920 17.076 1.00 64.81 116 LEU A N 1
ATOM 853 C CA . LEU A 1 116 ? -10.399 -2.853 16.962 1.00 64.81 116 LEU A CA 1
ATOM 854 C C . LEU A 1 116 ? -9.725 -3.272 18.278 1.00 64.81 116 LEU A C 1
ATOM 856 O O . LEU A 1 116 ? -8.821 -4.098 18.255 1.00 64.81 116 LEU A O 1
ATOM 860 N N . LEU A 1 117 ? -10.186 -2.762 19.426 1.00 63.66 117 LEU A N 1
ATOM 861 C CA . LEU A 1 117 ? -9.620 -3.118 20.733 1.00 63.66 117 LEU A CA 1
ATOM 862 C C . LEU A 1 117 ? -9.751 -4.617 21.037 1.00 63.66 117 LEU A C 1
ATOM 864 O O . LEU A 1 117 ? -8.785 -5.220 21.494 1.00 63.66 117 LEU A O 1
ATOM 868 N N . SER A 1 118 ? -10.895 -5.236 20.725 1.00 65.44 118 SER A N 1
ATOM 869 C CA . SER A 1 118 ? -11.080 -6.686 20.889 1.00 65.44 118 SER A CA 1
ATOM 870 C C . SER A 1 118 ? -10.093 -7.493 20.044 1.00 65.44 118 SER A C 1
ATOM 872 O O . SER A 1 118 ? -9.571 -8.498 20.513 1.00 65.44 118 SER A O 1
ATOM 874 N N . LEU A 1 119 ? -9.828 -7.049 18.814 1.00 65.75 119 LEU A N 1
ATOM 875 C CA . LEU A 1 119 ? -8.894 -7.707 17.901 1.00 65.75 119 LEU A CA 1
ATOM 876 C C . LEU A 1 119 ? -7.439 -7.539 18.360 1.00 65.75 119 LEU A C 1
ATOM 878 O O . LEU A 1 119 ? -6.649 -8.469 18.276 1.00 65.75 119 LEU A O 1
ATOM 882 N N . LEU A 1 120 ? -7.087 -6.370 18.897 1.00 63.69 120 LEU A N 1
ATOM 883 C CA . LEU A 1 120 ? -5.737 -6.079 19.389 1.00 63.69 120 LEU A CA 1
ATOM 884 C C . LEU A 1 120 ? -5.398 -6.792 20.700 1.00 63.69 120 LEU A C 1
ATOM 886 O O . LEU A 1 120 ? -4.251 -7.194 20.891 1.00 63.69 120 LEU A O 1
ATOM 890 N N . VAL A 1 121 ? -6.384 -6.965 21.586 1.00 63.31 121 VAL A N 1
ATOM 891 C CA . VAL A 1 121 ? -6.231 -7.756 22.817 1.00 63.31 121 VAL A CA 1
ATOM 892 C C . VAL A 1 121 ? -5.951 -9.223 22.485 1.00 63.31 121 VAL A C 1
ATOM 894 O O . VAL A 1 121 ? -5.094 -9.827 23.124 1.00 63.31 121 VAL A O 1
ATOM 897 N N . ASP A 1 122 ? -6.607 -9.769 21.459 1.00 59.25 122 ASP A N 1
ATOM 898 C CA . ASP A 1 122 ? -6.425 -11.163 21.031 1.00 59.25 122 ASP A CA 1
ATOM 899 C C . ASP A 1 122 ? -5.062 -11.397 2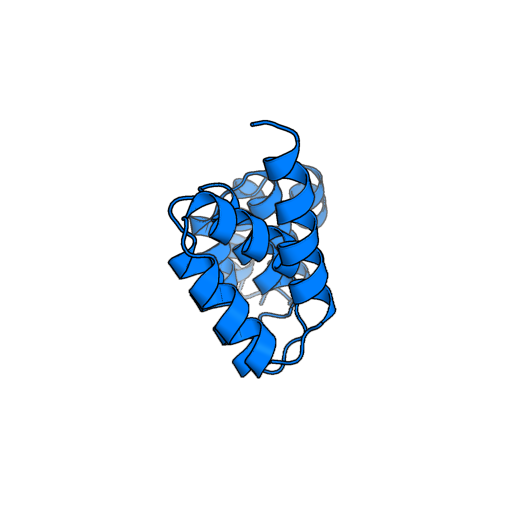0.351 1.00 59.25 122 ASP A C 1
ATOM 901 O O . ASP A 1 122 ? -4.444 -12.451 20.483 1.00 59.25 122 ASP A O 1
ATOM 905 N N . VAL A 1 123 ? -4.545 -10.371 19.670 1.00 59.66 123 VAL A N 1
ATOM 906 C CA . VAL A 1 123 ? -3.259 -10.417 18.953 1.00 59.66 123 VAL A CA 1
ATOM 907 C C . VAL A 1 123 ? -2.070 -10.063 19.868 1.00 59.66 123 VAL A C 1
ATOM 909 O O . VAL A 1 123 ? -0.916 -10.290 19.507 1.00 59.66 123 VAL A O 1
ATOM 912 N N . GLY A 1 124 ? -2.326 -9.561 21.084 1.00 58.66 124 GLY A N 1
ATOM 913 C CA . GLY A 1 124 ? -1.291 -9.252 22.077 1.00 58.66 124 GLY A CA 1
ATOM 914 C C . GLY A 1 124 ? -0.395 -8.067 21.699 1.00 58.66 124 GLY A C 1
ATOM 915 O O . GLY A 1 124 ? 0.704 -7.927 22.242 1.00 58.66 124 GLY A O 1
ATOM 916 N N . ASP A 1 125 ? -0.840 -7.211 20.777 1.00 61.53 125 ASP A N 1
ATOM 917 C CA . ASP A 1 125 ? -0.065 -6.057 20.329 1.00 61.53 125 ASP A CA 1
ATOM 918 C C . ASP A 1 125 ? -0.317 -4.840 21.235 1.00 61.53 125 ASP A C 1
ATOM 920 O O . ASP A 1 125 ? -1.185 -3.987 21.016 1.00 61.53 125 ASP A O 1
ATOM 924 N N . TRP A 1 126 ? 0.478 -4.765 22.303 1.00 59.72 126 TRP A N 1
ATOM 925 C CA . TRP A 1 126 ? 0.423 -3.695 23.302 1.00 59.72 126 TRP A CA 1
ATOM 926 C C . TRP A 1 126 ? 0.809 -2.315 22.747 1.00 59.72 126 TRP A C 1
ATOM 928 O O . TRP A 1 126 ? 0.484 -1.297 23.368 1.00 59.72 126 TRP A O 1
ATOM 938 N N . THR A 1 127 ? 1.498 -2.252 21.600 1.00 56.84 127 THR A N 1
ATOM 939 C CA . THR A 1 127 ? 1.884 -0.974 20.977 1.00 56.84 127 THR A CA 1
ATOM 940 C C . THR A 1 127 ? 0.675 -0.289 20.349 1.00 56.84 127 THR A C 1
ATOM 942 O O . THR A 1 127 ? 0.455 0.907 20.554 1.00 56.84 127 THR A O 1
ATOM 945 N N . LEU A 1 128 ? -0.172 -1.081 19.696 1.00 60.25 128 LEU A N 1
ATOM 946 C CA . LEU A 1 128 ? -1.446 -0.658 19.134 1.00 60.25 128 LEU A CA 1
ATOM 947 C C . LEU A 1 128 ? -2.467 -0.294 20.216 1.00 60.25 128 LEU A C 1
ATOM 949 O O . LEU A 1 128 ? -3.114 0.749 20.114 1.00 60.25 128 LEU A O 1
ATOM 953 N N . LEU A 1 129 ? -2.546 -1.078 21.299 1.00 61.53 129 LEU A N 1
ATOM 954 C CA . LEU A 1 129 ? -3.391 -0.746 22.456 1.00 61.53 129 LEU A CA 1
ATOM 955 C C . LEU A 1 129 ? -3.013 0.607 23.074 1.00 61.53 129 LEU A C 1
ATOM 957 O O . LEU A 1 129 ? -3.891 1.406 23.393 1.00 61.53 129 LEU A O 1
ATOM 961 N N . ARG A 1 130 ? -1.711 0.902 23.197 1.00 60.44 130 ARG A N 1
ATOM 962 C CA . ARG A 1 130 ? -1.228 2.196 23.702 1.00 60.44 130 ARG A CA 1
ATOM 963 C C . ARG A 1 130 ? -1.510 3.358 22.756 1.00 60.44 130 ARG A C 1
ATOM 965 O O . ARG A 1 130 ? -1.840 4.433 23.240 1.00 60.44 130 ARG A O 1
ATOM 972 N N . LEU A 1 131 ? -1.379 3.171 21.443 1.00 61.84 131 LEU A N 1
ATOM 973 C CA . LEU A 1 131 ? -1.677 4.216 20.455 1.00 61.84 131 LEU A CA 1
ATOM 974 C C . LEU A 1 131 ? -3.171 4.563 20.435 1.00 61.84 131 LEU A C 1
ATOM 976 O O . LEU A 1 131 ? -3.521 5.741 20.491 1.00 61.84 131 LEU A O 1
ATOM 980 N N . VAL A 1 132 ? -4.041 3.547 20.448 1.00 60.97 132 VAL A N 1
ATOM 981 C CA . VAL A 1 132 ? -5.498 3.740 20.511 1.00 60.97 132 VAL A CA 1
ATOM 982 C C . VAL A 1 132 ? -5.909 4.381 21.843 1.00 60.97 132 VAL A C 1
ATOM 984 O O . VAL A 1 132 ? -6.675 5.341 21.838 1.00 60.97 132 VAL A O 1
ATOM 987 N N . ALA A 1 133 ? -5.344 3.937 22.973 1.00 59.81 133 ALA A N 1
ATOM 988 C CA . ALA A 1 133 ? -5.611 4.531 24.288 1.00 59.81 133 ALA A CA 1
ATOM 989 C C . ALA A 1 133 ? -5.024 5.952 24.443 1.00 59.81 133 ALA A C 1
ATOM 991 O O . ALA A 1 133 ? -5.593 6.802 25.123 1.00 59.81 133 ALA A O 1
ATOM 992 N N . SER A 1 134 ? -3.891 6.260 23.800 1.00 55.38 134 SER A N 1
ATOM 993 C CA . SER A 1 134 ? -3.296 7.605 23.830 1.00 55.38 134 SER A CA 1
ATOM 994 C C . SER A 1 134 ? -4.113 8.622 23.031 1.00 55.38 134 SER A C 1
ATOM 996 O O . SER A 1 134 ? -4.095 9.808 23.371 1.00 55.38 134 SER A O 1
ATOM 998 N N . ALA A 1 135 ? -4.825 8.189 21.988 1.00 51.00 135 ALA A N 1
ATOM 999 C CA . ALA A 1 135 ? -5.743 9.047 21.244 1.00 51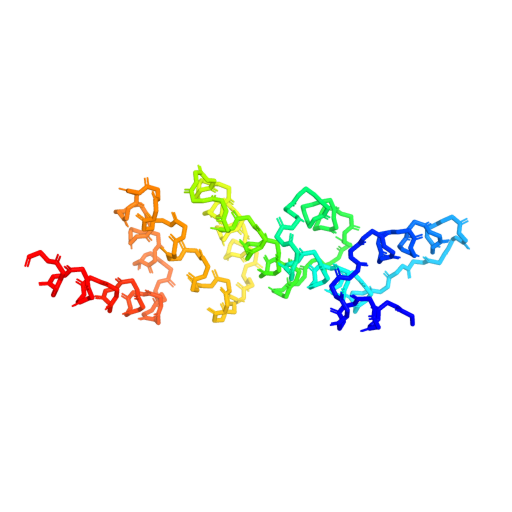.00 135 ALA A CA 1
ATOM 1000 C C . ALA A 1 135 ? -6.965 9.458 22.094 1.00 51.00 135 ALA A C 1
ATOM 1002 O O . ALA A 1 135 ? -7.427 10.596 21.988 1.00 51.00 135 ALA A O 1
ATOM 1003 N N . GLU A 1 136 ? -7.421 8.609 23.030 1.00 49.38 136 GLU A N 1
ATOM 1004 C CA . GLU A 1 136 ? -8.504 8.951 23.976 1.00 49.38 136 GLU A CA 1
ATOM 1005 C C . GLU A 1 136 ? -8.162 10.178 24.842 1.00 49.38 136 GLU A C 1
ATOM 1007 O O . GLU A 1 136 ? -9.017 11.028 25.110 1.00 49.38 136 GLU A O 1
ATOM 1012 N N . GLY A 1 137 ? -6.886 10.333 25.216 1.00 45.62 137 GLY A N 1
ATOM 1013 C CA . GLY A 1 137 ? -6.406 11.478 25.996 1.00 45.62 137 GLY A CA 1
ATOM 1014 C C . GLY A 1 137 ? -6.456 12.822 25.254 1.00 45.62 137 GLY A C 1
ATOM 1015 O O . GLY A 1 137 ? -6.461 13.875 25.899 1.00 45.62 137 GLY A O 1
ATOM 1016 N N . ALA A 1 138 ? -6.514 12.809 23.917 1.00 45.03 138 ALA A N 1
ATOM 1017 C CA . ALA A 1 138 ? -6.569 14.016 23.092 1.00 45.03 138 ALA A CA 1
ATOM 1018 C C . ALA A 1 138 ? -8.007 14.525 22.868 1.00 45.03 138 ALA A C 1
ATOM 1020 O O . ALA A 1 138 ? -8.210 15.740 22.789 1.00 45.03 138 ALA A O 1
ATOM 1021 N N . GLN A 1 139 ? -9.014 13.638 22.832 1.00 41.81 139 GLN A N 1
ATOM 1022 C CA . GLN A 1 139 ? -10.429 14.039 22.742 1.00 41.81 139 GLN A CA 1
ATOM 1023 C C . GLN A 1 139 ? -10.957 14.619 24.059 1.00 41.81 139 GLN A C 1
ATOM 1025 O O . GLN A 1 139 ? -11.691 15.605 24.034 1.00 41.81 139 GLN A O 1
ATOM 1030 N N . SER A 1 140 ? -10.527 14.086 25.209 1.00 40.03 140 SER A N 1
ATOM 1031 C CA . SER A 1 140 ? -10.974 14.571 26.526 1.00 40.03 140 SER A CA 1
ATOM 1032 C C . SER A 1 140 ? -10.500 15.995 26.868 1.00 40.03 140 SER A C 1
ATOM 1034 O O . SER A 1 140 ? -10.957 16.552 27.861 1.00 40.03 140 SER A O 1
ATOM 1036 N N . ARG A 1 141 ? -9.591 16.596 26.083 1.00 40.00 141 ARG A N 1
ATOM 1037 C CA . ARG A 1 141 ? -9.152 18.000 26.245 1.00 40.00 141 ARG A CA 1
ATOM 1038 C C . ARG A 1 141 ? -9.814 18.977 25.266 1.00 40.00 141 ARG A C 1
ATOM 1040 O O . ARG A 1 141 ? -9.488 20.161 25.296 1.00 40.00 141 ARG A O 1
ATOM 1047 N N . ARG A 1 142 ? -10.683 18.495 24.371 1.00 35.81 142 ARG A N 1
ATOM 1048 C CA . ARG A 1 142 ? -11.412 19.314 23.382 1.00 35.81 142 ARG A CA 1
ATOM 1049 C C . ARG A 1 142 ? -12.929 19.362 23.622 1.00 35.81 142 ARG A C 1
ATOM 1051 O O . ARG A 1 142 ? -13.631 19.908 22.775 1.00 35.81 142 ARG A O 1
ATOM 1058 N N . ALA A 1 143 ? -13.410 18.811 24.737 1.00 36.41 143 ALA A N 1
ATOM 1059 C CA . ALA A 1 143 ? -14.793 18.929 25.199 1.00 36.41 143 ALA A CA 1
ATOM 1060 C C . ALA A 1 143 ? -14.883 19.908 26.374 1.00 36.41 143 ALA A C 1
ATOM 1062 O O . ALA A 1 143 ? -13.941 19.898 27.201 1.00 36.41 143 ALA A O 1
#

Sequence (143 aa):
AISACEKGGRWVRAMSLLDELGWRGVHPDTITYNAAASACEKRSCWLPALEILSQAPEPNSLTFAAAIAAVSTEGHRWALVLGLLTTMIGLRMQPTADSSSASAEACEKGGQRHSLLSLLVDVGDWTLLRLVASAEGAQSRRA

Organism: Polarella glacialis (NCBI:txid89957)

Radius of gyration: 16.15 Å; chains: 1; bounding box: 29×34×48 Å

Secondary structure (DSSP, 8-state):
-HHHHHHTT-HHHHHHHHHHHHHTT-PPPHHHHHHHHHHHHTTT-HHHHHHHHHH-SS--HHHHHHHHHHHHTSGGGHHHHHHHHHHHHHTTPPPPHHHHHHHHHHHHHTT-HHHHHHHHHHHT-HHHHHHHHHHHHHHTT--

Foldseek 3Di:
DLLVLLVVLVLVVLVVVCVVCVVVVHHDDQVSLLSSLSSLLVVLNLVSLVVSCVPHPDQALSSLLSNLSSQLVPLCRLVVLVVSVVVCVVVVGDHDPSSLLSSLSSCVSNVNLVVVCVVCVVSVPVVSVCSNVVVVVVVVVVD

pLDDT: mean 76.09, std 12.43, range [35.81, 89.62]

InterPro domains:
  IPR011990 Tetratricopeptide-like helical domain superfamily [G3DSA:1.25.40.10] (1-139)